Protein AF-A0A9E3UZE3-F1 (afdb_monomer_lite)

Structure (mmCIF, N/CA/C/O backbone):
data_AF-A0A9E3UZE3-F1
#
_entry.id   AF-A0A9E3UZE3-F1
#
loop_
_atom_site.group_PDB
_atom_site.id
_atom_site.type_symbol
_atom_site.label_atom_id
_atom_site.label_alt_id
_atom_site.label_comp_id
_atom_site.label_asym_id
_atom_site.label_entity_id
_atom_site.label_seq_id
_atom_site.pdbx_PDB_ins_code
_atom_site.Cartn_x
_atom_site.Cartn_y
_atom_site.Cartn_z
_atom_site.occupancy
_atom_site.B_iso_or_equiv
_atom_site.auth_seq_id
_atom_site.auth_comp_id
_atom_site.auth_asym_id
_atom_site.auth_atom_id
_atom_site.pdbx_PDB_model_num
ATOM 1 N N . MET A 1 1 ? -0.918 2.376 32.006 1.00 43.69 1 MET A N 1
ATOM 2 C CA . MET A 1 1 ? -0.742 3.459 31.016 1.00 43.69 1 MET A CA 1
ATOM 3 C C . MET A 1 1 ? -2.118 3.754 30.448 1.00 43.69 1 MET A C 1
ATOM 5 O O . MET A 1 1 ? -2.739 2.823 29.963 1.00 43.69 1 MET A O 1
ATOM 9 N N . ASN A 1 2 ? -2.640 4.968 30.633 1.00 66.44 2 ASN A N 1
ATOM 10 C CA . ASN A 1 2 ? -3.969 5.343 30.144 1.00 66.44 2 ASN A CA 1
ATOM 11 C C . ASN A 1 2 ? -3.803 5.975 28.758 1.00 66.44 2 ASN A C 1
ATOM 13 O O . ASN A 1 2 ? -3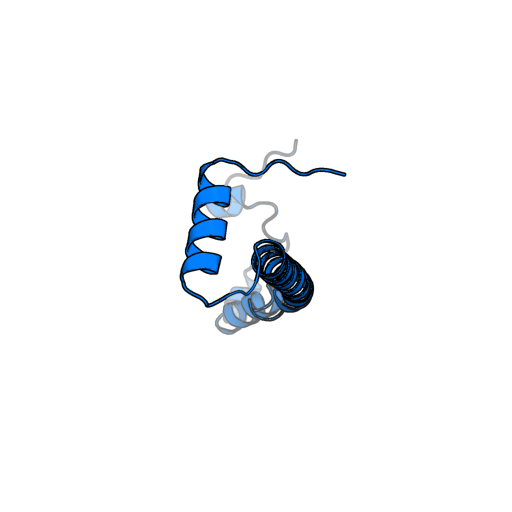.059 6.947 28.633 1.00 66.44 2 ASN A O 1
ATOM 17 N N . VAL A 1 3 ? -4.426 5.405 27.731 1.00 74.62 3 VAL A N 1
ATOM 18 C CA . VAL A 1 3 ? -4.383 5.945 26.367 1.00 74.62 3 VAL A CA 1
ATOM 19 C C . VAL A 1 3 ? -5.685 6.700 26.153 1.00 74.62 3 VAL A C 1
ATOM 21 O O . VAL A 1 3 ? -6.754 6.108 26.250 1.00 74.62 3 VAL A O 1
ATOM 24 N N . GLN A 1 4 ? -5.603 8.006 25.912 1.00 78.25 4 GLN A N 1
ATOM 25 C CA . GLN A 1 4 ? -6.782 8.811 25.605 1.00 78.25 4 GLN A CA 1
ATOM 26 C C . GLN A 1 4 ? -7.126 8.652 24.126 1.00 78.25 4 GLN A C 1
ATOM 28 O O . GLN A 1 4 ? -6.288 8.910 23.259 1.00 78.25 4 GLN A O 1
ATOM 33 N N . LEU A 1 5 ? -8.344 8.196 23.847 1.00 83.62 5 LEU A N 1
ATOM 34 C CA . LEU A 1 5 ? -8.888 8.140 22.496 1.00 83.62 5 LEU A CA 1
ATOM 35 C C . LEU A 1 5 ? -9.405 9.531 22.105 1.00 83.62 5 LEU A C 1
ATOM 37 O O . LEU A 1 5 ? -9.748 10.345 22.957 1.00 83.62 5 LEU A O 1
ATOM 41 N N . SER A 1 6 ? -9.436 9.832 20.808 1.00 90.00 6 SER A N 1
ATOM 42 C CA . SER A 1 6 ? -10.099 11.053 20.341 1.00 90.00 6 SER A CA 1
ATOM 43 C C . SER A 1 6 ? -11.619 10.875 20.359 1.00 90.00 6 SER A C 1
ATOM 45 O O . SER A 1 6 ? -12.112 9.752 20.239 1.00 90.00 6 SER A O 1
ATOM 47 N N . GLU A 1 7 ? -12.374 11.979 20.419 1.00 88.38 7 GLU A N 1
ATOM 48 C CA . GLU A 1 7 ? -13.849 11.943 20.457 1.00 88.38 7 GLU A CA 1
ATOM 49 C C . GLU A 1 7 ? -14.472 11.107 19.329 1.00 88.38 7 GLU A C 1
ATOM 51 O O . GLU A 1 7 ? -15.515 10.480 19.501 1.00 88.38 7 GLU A O 1
ATOM 56 N N . HIS A 1 8 ? -13.848 11.106 18.150 1.00 90.62 8 HIS A N 1
ATOM 57 C CA . HIS A 1 8 ? -14.325 10.325 17.016 1.00 90.62 8 HIS A CA 1
ATOM 58 C C . HIS A 1 8 ? -14.234 8.818 17.292 1.00 90.62 8 HIS A C 1
ATOM 60 O O . HIS A 1 8 ? -15.192 8.088 17.042 1.00 90.62 8 HIS A O 1
ATOM 66 N N . TRP A 1 9 ? -13.108 8.365 17.845 1.00 90.44 9 TRP A N 1
ATOM 67 C CA . TRP A 1 9 ? -12.895 6.956 18.159 1.00 90.44 9 TRP A CA 1
ATOM 68 C C . TRP A 1 9 ? -13.740 6.497 19.346 1.00 90.44 9 TRP A C 1
ATOM 70 O O . TRP A 1 9 ? -14.271 5.392 19.306 1.00 90.44 9 TRP A O 1
ATOM 80 N N . GLU A 1 10 ? -13.949 7.346 20.353 1.00 90.75 10 GLU A N 1
ATOM 81 C CA . GLU A 1 10 ? -14.861 7.034 21.462 1.00 90.75 10 GLU A CA 1
ATOM 82 C C . GLU A 1 10 ? -16.300 6.834 20.976 1.00 90.75 10 GLU A C 1
ATOM 84 O O . GLU A 1 10 ? -16.948 5.854 21.347 1.00 90.75 10 GLU A O 1
ATOM 89 N N . ARG A 1 11 ? -16.792 7.713 20.089 1.00 92.00 11 ARG A N 1
ATOM 90 C CA . ARG A 1 11 ? -18.131 7.563 19.491 1.00 92.00 11 ARG A CA 1
ATOM 91 C C . ARG A 1 11 ? -18.259 6.263 18.705 1.00 92.00 11 ARG A C 1
ATOM 93 O O . ARG A 1 11 ? -19.270 5.584 18.843 1.00 92.00 11 ARG A O 1
ATOM 100 N N . PHE A 1 12 ? -17.244 5.912 17.917 1.00 93.19 12 PHE A N 1
ATOM 101 C CA . PHE A 1 12 ? -17.219 4.659 17.162 1.00 93.19 12 PHE A CA 1
ATOM 102 C C . PHE A 1 12 ? -17.291 3.434 18.084 1.00 93.19 12 PHE A C 1
ATOM 104 O O . PHE A 1 12 ? -18.123 2.553 17.879 1.00 93.19 12 PHE A O 1
ATOM 111 N N . VAL A 1 13 ? -16.467 3.399 19.136 1.00 93.44 13 VAL A N 1
ATOM 112 C CA . VAL A 1 13 ? -16.451 2.285 20.095 1.00 93.44 13 VAL A CA 1
ATOM 113 C C . VAL A 1 13 ? -17.798 2.163 20.815 1.00 93.44 13 VAL A C 1
ATOM 115 O O . VAL A 1 13 ? -18.327 1.059 20.939 1.00 93.44 13 VAL A O 1
ATOM 118 N N . GLN A 1 14 ? -18.396 3.281 21.236 1.00 92.25 14 GLN A N 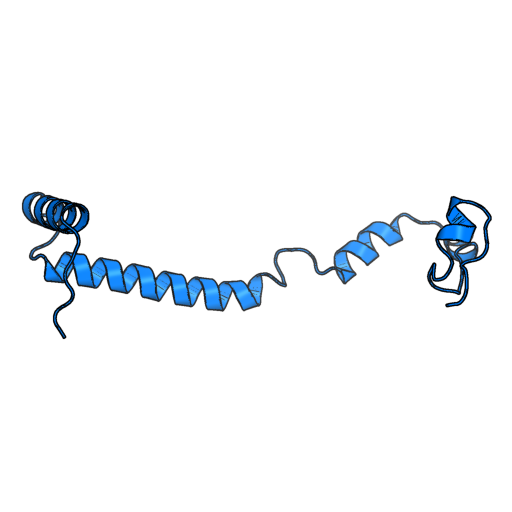1
ATOM 119 C CA . GLN A 1 14 ? -19.716 3.274 21.873 1.00 92.25 14 GLN A CA 1
ATOM 120 C C . GLN A 1 14 ? -20.823 2.778 20.936 1.00 92.25 14 GLN A C 1
ATOM 122 O O . GLN A 1 14 ? -21.722 2.067 21.390 1.00 92.25 14 GLN A O 1
ATOM 127 N N . ASP A 1 15 ? -20.776 3.133 19.652 1.00 94.75 15 ASP A N 1
ATOM 128 C CA . ASP A 1 15 ? -21.753 2.679 18.659 1.00 94.75 15 ASP A CA 1
ATOM 129 C C . ASP A 1 15 ? -21.640 1.168 18.408 1.00 94.75 15 ASP A C 1
ATOM 131 O O . ASP A 1 15 ? -22.640 0.450 18.438 1.00 94.75 15 ASP A O 1
ATOM 135 N N . GLU A 1 16 ? -20.417 0.647 18.293 1.00 92.00 16 GLU A N 1
ATOM 136 C CA . GLU A 1 16 ? -20.159 -0.788 18.125 1.00 92.00 16 GLU A CA 1
ATOM 137 C C . GLU A 1 16 ? -20.599 -1.616 19.346 1.00 92.00 16 GLU A C 1
ATOM 139 O O . GLU A 1 16 ? -21.157 -2.704 19.182 1.00 92.00 16 GLU A O 1
ATOM 144 N N . VAL A 1 17 ? -20.453 -1.095 20.569 1.00 93.62 17 VAL A N 1
ATOM 145 C CA . VAL A 1 17 ? -20.992 -1.748 21.778 1.00 93.62 17 VAL A CA 1
ATOM 146 C C . VAL A 1 17 ? -22.523 -1.679 21.811 1.00 93.62 17 VAL A C 1
ATOM 148 O O . VAL A 1 17 ? -23.185 -2.681 22.085 1.00 93.62 17 VAL A O 1
ATOM 151 N N . ARG A 1 18 ? -23.119 -0.524 21.482 1.00 91.75 18 ARG A N 1
ATOM 152 C CA . ARG A 1 18 ? -24.586 -0.360 21.415 1.00 91.75 18 ARG A CA 1
ATOM 153 C C . ARG A 1 18 ? -25.232 -1.228 20.344 1.00 91.75 18 ARG A C 1
ATOM 155 O O . ARG A 1 18 ? -26.362 -1.672 20.535 1.00 91.75 18 ARG A O 1
ATOM 162 N N . SER A 1 19 ? -24.519 -1.493 19.253 1.00 90.88 19 SER A N 1
ATOM 163 C CA . SER A 1 19 ? -24.965 -2.396 18.190 1.00 90.88 19 SER A CA 1
ATOM 164 C C . SER A 1 19 ? -25.121 -3.849 18.666 1.00 90.88 19 SER A C 1
ATOM 166 O O . SER A 1 19 ? -25.740 -4.660 17.980 1.00 90.88 19 SER A O 1
ATOM 168 N N . GLY A 1 20 ? -24.561 -4.189 19.836 1.00 90.69 20 GLY A N 1
ATOM 169 C CA . GLY A 1 20 ? -24.562 -5.538 20.398 1.00 90.69 20 GLY A CA 1
ATOM 170 C C . GLY A 1 20 ? -23.521 -6.469 19.775 1.00 90.69 20 GLY A C 1
ATOM 171 O O . GLY A 1 20 ? -23.458 -7.639 20.151 1.00 90.69 20 GLY A O 1
ATOM 172 N N . ARG A 1 21 ? -22.695 -5.976 18.840 1.00 88.75 21 ARG A N 1
ATOM 173 C CA . ARG A 1 21 ? -21.618 -6.757 18.215 1.00 88.75 21 ARG A CA 1
ATOM 174 C C . ARG A 1 21 ? -20.490 -7.078 19.196 1.00 88.75 21 ARG A C 1
ATOM 176 O O . ARG A 1 21 ? -19.895 -8.148 19.102 1.00 88.75 21 ARG A O 1
ATOM 183 N N . TYR A 1 22 ? -20.229 -6.183 20.147 1.00 92.50 22 TYR A N 1
ATOM 184 C CA . TYR A 1 22 ? -19.205 -6.356 21.174 1.00 92.50 22 TYR A CA 1
ATOM 185 C C . TYR A 1 22 ? -19.791 -6.133 22.567 1.00 92.50 22 TYR A C 1
ATOM 187 O O . TYR A 1 22 ? -20.632 -5.262 22.774 1.00 92.50 22 TYR A O 1
ATOM 195 N N . SER A 1 23 ? -19.335 -6.924 23.538 1.00 88.12 23 SER A N 1
ATOM 196 C CA . SER A 1 23 ? -19.836 -6.898 24.919 1.00 88.12 23 SER A CA 1
ATOM 197 C C . SER A 1 23 ? -19.271 -5.751 25.762 1.00 88.12 23 SER A C 1
ATOM 199 O O . SER A 1 23 ? -19.815 -5.452 26.824 1.00 88.12 23 SER A O 1
ATOM 201 N N . SER A 1 24 ? -18.178 -5.119 25.325 1.00 92.62 24 SER A N 1
ATOM 202 C CA . SER A 1 24 ? -17.529 -4.005 26.019 1.00 92.62 24 SER A CA 1
ATOM 203 C C . SER A 1 24 ? -16.622 -3.203 25.083 1.00 92.62 24 SER A C 1
ATOM 205 O O . SER A 1 24 ? -16.224 -3.687 24.024 1.00 92.62 24 SER A O 1
ATOM 207 N N . GLU A 1 25 ? -16.244 -1.994 25.503 1.00 89.25 25 GLU A N 1
ATOM 208 C CA . GLU A 1 25 ? -15.264 -1.161 24.790 1.00 89.25 25 GLU A CA 1
ATOM 209 C C . GLU A 1 25 ? -13.908 -1.871 24.653 1.00 89.25 25 GLU A C 1
ATOM 211 O O . GLU A 1 25 ? -13.270 -1.820 23.603 1.00 89.25 25 GLU A O 1
ATOM 216 N N . ALA A 1 26 ? -13.500 -2.601 25.697 1.00 88.75 26 ALA A N 1
ATOM 217 C CA . ALA A 1 26 ? -12.273 -3.387 25.694 1.00 88.75 26 ALA A CA 1
ATOM 218 C C . ALA A 1 26 ? -12.298 -4.476 24.612 1.00 88.75 26 ALA A C 1
ATOM 220 O O . ALA A 1 26 ? -11.306 -4.644 23.913 1.00 88.75 26 ALA A O 1
ATOM 221 N N . ALA A 1 27 ? -13.437 -5.147 24.409 1.00 90.12 27 ALA A N 1
ATOM 222 C CA . ALA A 1 27 ? -13.575 -6.162 23.365 1.00 90.12 27 ALA A CA 1
ATOM 223 C C . ALA A 1 27 ? -13.403 -5.572 21.951 1.00 90.12 27 ALA A C 1
ATOM 225 O O . ALA A 1 27 ? -12.789 -6.204 21.093 1.00 90.12 27 ALA A O 1
ATOM 226 N N . VAL A 1 28 ? -13.885 -4.344 21.716 1.00 92.69 28 VAL A N 1
ATOM 227 C CA . VAL A 1 28 ? -13.677 -3.634 20.439 1.00 92.69 28 VAL A CA 1
ATOM 228 C C . VAL A 1 28 ? -12.190 -3.339 20.219 1.00 92.69 28 VAL A C 1
ATOM 230 O O . VAL A 1 28 ? -11.657 -3.558 19.131 1.00 92.69 28 VAL A O 1
ATOM 233 N N . LEU A 1 29 ? -11.506 -2.852 21.258 1.00 91.44 29 LEU A N 1
ATOM 234 C CA . LEU A 1 29 ? -10.086 -2.507 21.185 1.00 91.44 29 LEU A CA 1
ATOM 235 C C . LEU A 1 29 ? -9.193 -3.7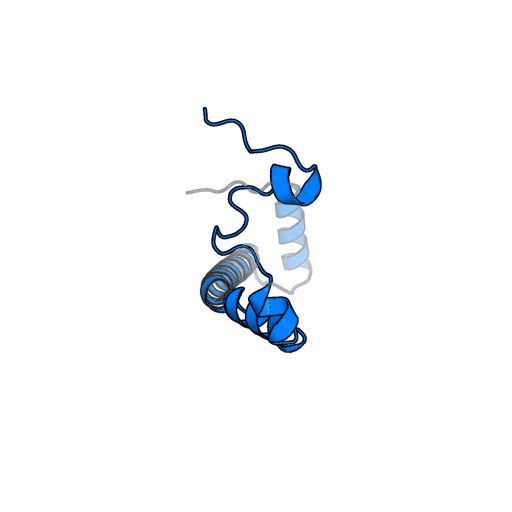45 21.038 1.00 91.44 29 LEU A C 1
ATOM 237 O O . LEU A 1 29 ? -8.224 -3.703 20.282 1.00 91.44 29 LEU A O 1
ATOM 241 N N . GLU A 1 30 ? -9.512 -4.845 21.718 1.00 91.94 30 GLU A N 1
ATOM 242 C CA . GLU A 1 30 ? -8.794 -6.116 21.581 1.00 91.94 30 GLU A CA 1
ATOM 243 C C . GLU A 1 30 ? -8.882 -6.663 20.155 1.00 91.94 30 GLU A C 1
ATOM 245 O O . GLU A 1 30 ? -7.862 -7.075 19.594 1.00 91.94 30 GLU A O 1
ATOM 250 N N . GLU A 1 31 ? -10.063 -6.608 19.537 1.00 93.06 31 GLU A N 1
ATOM 251 C CA . GLU A 1 31 ? -10.228 -7.014 18.141 1.00 93.06 31 GLU A CA 1
ATOM 252 C C . GLU A 1 31 ? -9.444 -6.081 17.207 1.00 93.06 31 GLU A C 1
ATOM 254 O O . GLU A 1 31 ? -8.682 -6.550 16.362 1.00 93.06 31 GLU A O 1
ATOM 259 N N . ALA A 1 32 ? -9.529 -4.761 17.404 1.00 91.75 32 ALA A N 1
ATOM 260 C CA . ALA A 1 32 ? -8.771 -3.793 16.611 1.00 91.75 32 ALA A CA 1
ATOM 261 C C . ALA A 1 32 ? -7.249 -4.021 16.702 1.00 91.75 32 ALA A C 1
ATOM 263 O O . ALA A 1 32 ? -6.558 -4.045 15.680 1.00 91.75 32 ALA A O 1
ATOM 264 N N . LEU A 1 33 ? -6.718 -4.250 17.908 1.00 92.56 33 LEU A N 1
ATOM 265 C CA . LEU A 1 33 ? -5.301 -4.564 18.122 1.00 92.56 33 LEU A CA 1
ATOM 266 C C . LEU A 1 33 ? -4.917 -5.918 17.515 1.00 92.56 33 LEU A C 1
ATOM 268 O O . LEU A 1 33 ? -3.828 -6.056 16.954 1.00 92.56 33 LEU A O 1
ATOM 272 N N . THR A 1 34 ? -5.809 -6.905 17.578 1.00 93.25 34 THR A N 1
ATOM 273 C CA . THR A 1 34 ? -5.610 -8.217 16.948 1.00 93.25 34 THR A CA 1
ATOM 274 C C . THR A 1 34 ? -5.530 -8.096 15.428 1.00 93.25 34 THR A C 1
ATOM 276 O O . THR A 1 34 ? -4.650 -8.700 14.807 1.00 93.25 34 THR A O 1
ATOM 279 N N . LEU A 1 35 ? -6.395 -7.280 14.822 1.00 92.31 35 LEU A N 1
ATOM 280 C CA . LEU A 1 35 ? -6.375 -6.991 13.388 1.00 92.31 35 LEU A CA 1
ATOM 281 C C . LEU A 1 35 ? -5.096 -6.256 12.973 1.00 92.31 35 LEU A C 1
ATOM 283 O O . LEU A 1 35 ? -4.476 -6.636 11.978 1.00 92.31 35 LEU A O 1
ATOM 287 N N . LEU A 1 36 ? -4.658 -5.263 13.753 1.00 93.25 36 LEU A N 1
ATOM 288 C CA . LEU A 1 36 ? -3.402 -4.546 13.506 1.00 93.25 36 LEU A CA 1
ATOM 289 C C . LEU A 1 36 ? -2.190 -5.481 13.584 1.00 93.25 36 LEU A C 1
ATOM 291 O O . LEU A 1 36 ? -1.379 -5.511 12.660 1.00 93.25 36 LEU A O 1
ATOM 295 N N . LYS A 1 37 ? -2.102 -6.312 14.627 1.00 89.88 37 LYS A N 1
ATOM 296 C CA . LYS A 1 37 ? -1.007 -7.279 14.790 1.00 89.88 37 LYS A CA 1
ATOM 297 C C . LYS A 1 37 ? -0.981 -8.320 13.669 1.00 89.88 37 LYS A C 1
ATOM 299 O O . LYS A 1 37 ? 0.084 -8.709 13.197 1.00 89.88 37 LYS A O 1
ATOM 304 N N . ARG A 1 38 ? -2.155 -8.781 13.222 1.00 91.31 38 ARG A N 1
ATOM 305 C CA . ARG A 1 38 ? -2.270 -9.705 12.085 1.00 91.31 38 ARG A CA 1
ATOM 306 C C . ARG A 1 38 ? -1.777 -9.055 10.794 1.00 91.31 38 ARG A C 1
ATOM 308 O O . ARG A 1 38 ? -1.081 -9.714 10.027 1.00 91.31 38 ARG A O 1
ATOM 315 N N . ARG A 1 39 ? -2.131 -7.790 10.561 1.00 89.69 39 ARG A N 1
ATOM 316 C CA . ARG A 1 39 ? -1.676 -7.028 9.396 1.00 89.69 39 ARG A CA 1
ATOM 317 C C . ARG A 1 39 ? -0.157 -6.876 9.389 1.00 89.69 39 ARG A C 1
ATOM 319 O O . ARG A 1 39 ? 0.449 -7.178 8.373 1.00 89.69 39 ARG A O 1
ATOM 326 N N . GLU A 1 40 ? 0.448 -6.513 10.516 1.00 87.00 40 GLU A N 1
ATOM 327 C CA . GLU A 1 40 ? 1.909 -6.409 10.645 1.00 87.00 40 GLU A CA 1
ATOM 328 C C . GLU A 1 40 ? 2.605 -7.742 10.310 1.00 87.00 40 GLU A C 1
ATOM 330 O O . GLU A 1 40 ? 3.568 -7.781 9.551 1.00 87.00 40 GLU A O 1
ATOM 335 N N . GLN A 1 41 ? 2.073 -8.870 10.794 1.00 81.19 41 GLN A N 1
ATOM 336 C CA . GLN A 1 41 ? 2.607 -10.196 10.455 1.00 81.19 41 GLN A CA 1
ATOM 337 C C . GLN A 1 41 ? 2.426 -10.564 8.976 1.00 81.19 41 GLN A C 1
ATOM 339 O O . GLN A 1 41 ? 3.259 -11.275 8.412 1.00 81.19 41 GLN A O 1
ATOM 344 N N . GLN A 1 42 ? 1.338 -10.118 8.346 1.00 74.62 42 GLN A N 1
ATOM 345 C CA . GLN A 1 42 ? 1.119 -10.304 6.913 1.00 74.62 42 GLN A CA 1
ATOM 346 C C . GLN A 1 42 ? 2.052 -9.424 6.087 1.00 74.62 42 GLN A C 1
ATOM 348 O O . GLN A 1 42 ? 2.586 -9.913 5.100 1.00 74.62 42 GLN A O 1
ATOM 353 N N . GLU A 1 43 ? 2.290 -8.180 6.492 1.00 69.88 43 GLU A N 1
ATOM 354 C CA . GLU A 1 43 ? 3.252 -7.279 5.853 1.00 69.88 43 GLU A CA 1
ATOM 355 C C . GLU A 1 43 ? 4.671 -7.848 5.978 1.00 69.88 43 GLU A C 1
ATOM 357 O O . GLU A 1 43 ? 5.323 -8.031 4.958 1.00 69.88 43 GLU A O 1
ATOM 362 N N . ALA A 1 44 ? 5.088 -8.317 7.160 1.00 65.00 44 AL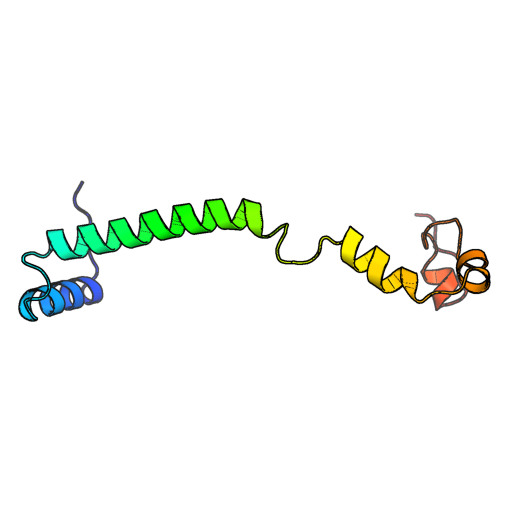A A N 1
ATOM 363 C CA . ALA A 1 44 ? 6.379 -8.993 7.342 1.00 65.00 44 ALA A CA 1
ATOM 364 C C . ALA A 1 44 ? 6.510 -10.284 6.506 1.00 65.00 44 ALA A C 1
ATOM 366 O O . ALA A 1 44 ? 7.586 -10.610 6.009 1.00 65.00 44 ALA A O 1
ATOM 367 N N . ARG A 1 45 ? 5.415 -11.033 6.308 1.00 59.06 45 ARG A N 1
ATOM 368 C CA . ARG A 1 45 ? 5.394 -12.214 5.422 1.00 59.06 45 ARG A CA 1
ATOM 369 C C . ARG A 1 45 ? 5.379 -11.827 3.936 1.00 59.06 45 ARG A C 1
ATOM 371 O O . ARG A 1 45 ? 5.917 -12.558 3.103 1.00 59.06 45 ARG A O 1
ATOM 378 N N . THR A 1 46 ? 4.782 -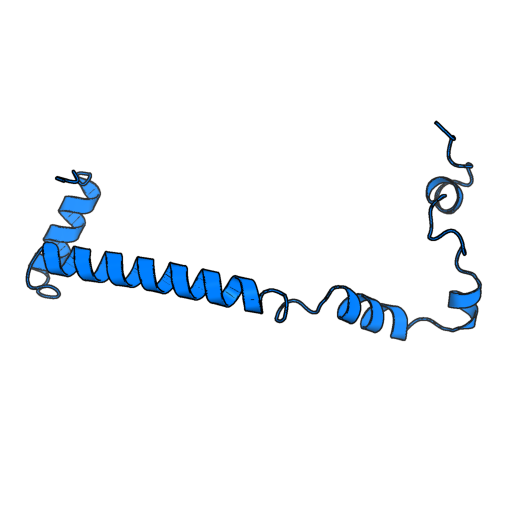10.687 3.604 1.00 55.06 46 THR A N 1
ATOM 379 C CA . THR A 1 46 ? 4.694 -10.153 2.240 1.00 55.06 46 THR A CA 1
ATOM 380 C C . THR A 1 46 ? 5.992 -9.473 1.830 1.00 55.06 46 THR A C 1
ATOM 382 O O . THR A 1 46 ? 6.364 -9.603 0.677 1.00 55.06 46 THR A O 1
ATOM 385 N N . GLU A 1 47 ? 6.763 -8.872 2.736 1.00 52.59 47 GLU A N 1
ATOM 386 C CA . GLU A 1 47 ? 8.119 -8.380 2.440 1.00 52.59 47 GLU A CA 1
ATOM 387 C C . GLU A 1 47 ? 9.051 -9.510 1.963 1.00 52.59 47 GLU A C 1
ATOM 389 O O . GLU A 1 47 ? 9.876 -9.298 1.079 1.00 52.59 47 GLU A O 1
ATOM 394 N N . VAL A 1 48 ? 8.856 -10.742 2.449 1.00 53.88 48 VAL A N 1
ATOM 395 C CA . VAL A 1 48 ? 9.595 -11.929 1.972 1.00 53.88 48 VAL A CA 1
ATOM 396 C C . VAL A 1 48 ? 9.034 -12.479 0.646 1.00 53.88 48 VAL A C 1
ATOM 398 O O . VAL A 1 48 ? 9.754 -13.135 -0.100 1.00 53.88 48 VAL A O 1
ATOM 401 N N . THR A 1 49 ? 7.770 -12.191 0.311 1.00 50.03 49 THR A N 1
ATOM 402 C CA . THR A 1 49 ? 7.082 -12.703 -0.900 1.00 50.03 49 THR A CA 1
ATOM 403 C C . THR A 1 49 ? 7.001 -11.659 -2.033 1.00 50.03 49 THR A C 1
ATOM 405 O O . THR A 1 49 ? 6.803 -12.000 -3.198 1.00 50.03 49 THR A O 1
ATOM 408 N N . GLY A 1 50 ? 7.226 -10.378 -1.731 1.00 48.31 50 GLY A N 1
ATOM 409 C CA . GLY A 1 50 ? 7.222 -9.246 -2.664 1.00 48.31 50 GLY A CA 1
ATOM 410 C C . GLY A 1 50 ? 8.453 -9.188 -3.569 1.00 48.31 50 GLY A C 1
ATOM 411 O O . GLY A 1 50 ? 8.456 -8.449 -4.540 1.00 48.31 50 GLY A O 1
ATOM 412 N N . ILE A 1 51 ? 9.464 -10.018 -3.304 1.00 51.97 51 ILE A N 1
ATOM 413 C CA . ILE A 1 51 ? 10.544 -10.338 -4.251 1.00 51.97 51 ILE A CA 1
ATOM 414 C C . ILE A 1 51 ? 10.188 -11.497 -5.198 1.00 51.97 51 ILE A C 1
ATOM 416 O O . ILE A 1 51 ? 10.962 -11.797 -6.100 1.00 51.97 51 ILE A O 1
ATOM 420 N N . THR A 1 52 ? 9.048 -12.174 -5.006 1.00 48.41 52 THR A N 1
ATOM 421 C CA . THR A 1 52 ? 8.639 -13.342 -5.811 1.00 48.41 52 THR A CA 1
ATOM 422 C C . THR A 1 52 ? 7.400 -13.080 -6.677 1.00 48.41 52 THR A C 1
ATOM 424 O O . THR A 1 52 ? 7.293 -13.679 -7.743 1.00 48.41 52 THR A O 1
ATOM 427 N N . GLU A 1 53 ? 6.487 -12.177 -6.292 1.00 52.78 53 GLU A N 1
ATOM 428 C CA . GLU A 1 53 ? 5.277 -11.891 -7.099 1.00 52.78 53 GLU A CA 1
ATOM 429 C C . GLU A 1 53 ? 5.437 -10.768 -8.135 1.00 52.78 53 GLU A C 1
ATOM 431 O O . GLU A 1 53 ? 4.767 -10.774 -9.167 1.00 52.78 53 GLU A O 1
ATOM 436 N N . SER A 1 54 ? 6.368 -9.836 -7.940 1.00 57.81 54 SER A N 1
ATOM 437 C CA . SER A 1 54 ? 6.938 -9.105 -9.070 1.00 57.81 54 SER A CA 1
ATOM 438 C C . SER A 1 54 ? 8.060 -9.972 -9.612 1.00 57.81 54 SER A C 1
ATOM 440 O O . SER A 1 54 ? 9.019 -10.208 -8.876 1.00 57.81 54 SER A O 1
ATOM 442 N N . ARG A 1 55 ? 7.928 -10.473 -10.853 1.00 60.41 55 ARG A N 1
ATOM 443 C CA . ARG A 1 55 ? 9.017 -11.164 -11.568 1.00 60.41 55 ARG A CA 1
ATOM 444 C C . ARG A 1 55 ? 10.339 -10.486 -11.206 1.00 60.41 55 ARG A C 1
ATOM 446 O O . ARG A 1 55 ? 10.426 -9.259 -11.291 1.00 60.41 55 ARG A O 1
ATOM 453 N N . SER A 1 56 ? 11.316 -11.263 -10.738 1.00 79.69 56 SER A N 1
ATOM 454 C CA . SER A 1 56 ? 12.630 -10.714 -10.410 1.00 79.69 56 SER A CA 1
ATOM 455 C C . SER A 1 56 ? 13.152 -9.927 -11.610 1.00 79.69 56 SER A C 1
ATOM 457 O O . SER A 1 56 ? 12.826 -10.246 -12.755 1.00 79.69 56 SER A O 1
ATOM 459 N N . ILE A 1 57 ? 13.946 -8.886 -11.358 1.00 78.81 57 ILE A N 1
ATOM 460 C CA . ILE A 1 57 ? 14.540 -8.082 -12.435 1.00 78.81 57 ILE A CA 1
ATOM 461 C C . ILE A 1 57 ? 15.253 -9.000 -13.441 1.00 78.81 57 ILE A C 1
ATOM 463 O O . ILE A 1 57 ? 15.100 -8.801 -14.638 1.00 78.81 57 ILE A O 1
ATOM 467 N N . ASP A 1 58 ? 15.900 -10.067 -12.9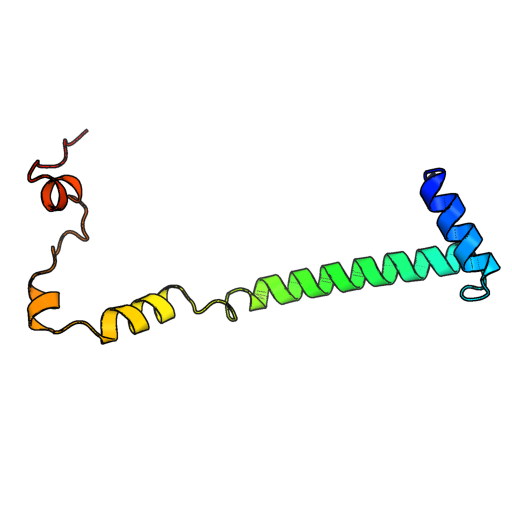67 1.00 79.19 58 ASP A N 1
ATOM 468 C CA . ASP A 1 58 ? 16.521 -11.096 -13.807 1.00 79.19 58 ASP A CA 1
ATOM 469 C C . ASP A 1 58 ? 15.509 -11.806 -14.720 1.00 79.19 58 ASP A C 1
ATOM 471 O O . ASP A 1 58 ? 15.715 -11.877 -15.925 1.00 79.19 58 ASP A O 1
ATOM 475 N N . ALA A 1 59 ? 14.366 -12.251 -14.184 1.00 82.31 59 ALA A N 1
ATOM 476 C CA . ALA A 1 59 ? 13.326 -12.907 -14.978 1.00 82.31 59 ALA A CA 1
ATOM 477 C C . ALA A 1 59 ? 12.682 -11.961 -16.005 1.00 82.31 59 ALA A C 1
ATOM 479 O O . ALA A 1 59 ? 12.217 -12.410 -17.049 1.00 82.31 59 ALA A O 1
ATOM 480 N N . ILE A 1 60 ? 12.632 -10.658 -15.713 1.00 84.00 60 ILE A N 1
ATOM 481 C CA . ILE A 1 60 ? 12.170 -9.639 -16.665 1.00 84.00 60 ILE A CA 1
ATOM 482 C C . ILE A 1 60 ? 13.229 -9.410 -17.750 1.00 84.00 60 ILE A C 1
ATOM 484 O O . ILE A 1 60 ? 12.877 -9.321 -18.922 1.00 84.00 60 ILE A O 1
ATOM 488 N N . ILE A 1 61 ? 14.509 -9.319 -17.379 1.00 84.94 61 ILE A N 1
ATOM 489 C CA . ILE A 1 61 ? 15.617 -9.151 -18.327 1.00 84.94 61 ILE A CA 1
ATOM 490 C C . ILE A 1 61 ? 15.687 -10.346 -19.280 1.00 84.94 61 ILE A C 1
ATOM 492 O O . ILE A 1 61 ? 15.777 -10.127 -20.484 1.00 84.94 61 ILE A O 1
ATOM 496 N N . ASP A 1 62 ? 15.589 -11.574 -18.771 1.00 86.19 62 ASP A N 1
ATOM 497 C CA . ASP A 1 62 ? 15.623 -12.790 -19.591 1.00 86.19 62 ASP A CA 1
ATOM 498 C C . ASP A 1 62 ? 14.449 -12.845 -20.581 1.00 86.19 62 ASP A C 1
ATOM 500 O O . ASP A 1 62 ? 14.650 -13.130 -21.761 1.00 86.19 62 ASP A O 1
ATOM 504 N N . ASP A 1 63 ? 13.232 -12.514 -20.133 1.00 86.62 63 ASP A N 1
ATOM 505 C CA . ASP A 1 63 ? 12.031 -12.446 -20.984 1.00 86.62 63 ASP A CA 1
ATOM 506 C C . ASP A 1 63 ? 12.211 -11.414 -22.111 1.00 86.62 63 ASP A C 1
ATOM 508 O O . ASP A 1 63 ? 11.989 -11.713 -23.280 1.00 86.62 63 ASP A O 1
ATOM 512 N N . VAL A 1 64 ? 12.706 -10.217 -21.778 1.00 86.88 64 VAL A N 1
ATOM 513 C CA . VAL A 1 64 ? 12.928 -9.130 -22.749 1.00 86.88 64 VAL A CA 1
ATOM 514 C C . VAL A 1 64 ? 14.071 -9.442 -23.722 1.00 86.88 64 VAL A C 1
ATOM 516 O O . VAL A 1 64 ? 13.985 -9.102 -24.901 1.00 86.88 64 VAL A O 1
ATOM 519 N N . MET A 1 65 ? 15.151 -10.070 -23.252 1.00 85.56 65 MET A N 1
ATOM 520 C CA . MET A 1 65 ? 16.309 -10.413 -24.085 1.00 85.56 65 MET A CA 1
ATOM 521 C C . MET A 1 65 ? 16.056 -11.623 -24.992 1.00 85.56 65 MET A C 1
ATOM 523 O O . MET A 1 65 ? 16.725 -11.747 -26.016 1.00 85.56 65 MET A O 1
ATOM 527 N N . SER A 1 66 ? 15.089 -12.485 -24.659 1.00 86.75 66 SER A N 1
ATOM 528 C CA . SER A 1 66 ? 14.768 -13.693 -25.438 1.00 86.75 66 SER A CA 1
ATOM 529 C C . SER A 1 66 ? 14.305 -13.398 -26.870 1.00 86.75 66 SER A C 1
ATOM 531 O O . SER A 1 66 ? 14.502 -14.224 -27.760 1.00 86.75 66 SER A O 1
ATOM 533 N N . ASP A 1 67 ? 13.735 -12.217 -27.112 1.00 90.12 67 ASP A N 1
ATOM 534 C CA . ASP A 1 67 ? 13.262 -11.794 -28.436 1.00 90.12 67 ASP A CA 1
ATOM 535 C C . ASP A 1 67 ? 14.377 -11.204 -29.328 1.00 90.12 67 ASP A C 1
ATOM 537 O O . ASP A 1 67 ? 14.125 -10.844 -30.484 1.00 90.12 67 ASP A O 1
ATOM 541 N N . LEU A 1 68 ? 15.612 -11.074 -28.822 1.00 86.12 68 LEU A N 1
ATOM 542 C CA . LEU A 1 68 ? 16.697 -10.379 -29.516 1.00 86.12 68 LEU A CA 1
ATOM 543 C C . LEU A 1 68 ? 17.617 -11.349 -30.297 1.00 86.12 68 LEU A C 1
ATOM 545 O O . LEU A 1 68 ? 18.207 -12.245 -29.698 1.00 86.12 68 LEU A O 1
ATOM 549 N N . PRO A 1 69 ? 17.811 -11.170 -31.622 1.00 90.75 69 PRO A N 1
ATOM 550 C CA . PRO A 1 69 ? 18.713 -12.015 -32.414 1.00 90.75 69 PRO A CA 1
ATOM 551 C C . PRO A 1 69 ? 20.194 -11.867 -32.031 1.00 90.75 69 PRO A C 1
ATOM 553 O O . PRO A 1 69 ? 20.656 -10.766 -31.714 1.00 90.75 69 PRO A O 1
ATOM 556 N N . GLU A 1 70 ? 20.971 -12.946 -32.176 1.00 85.94 70 GLU A N 1
ATOM 557 C CA . GLU A 1 70 ? 22.406 -12.993 -31.843 1.00 85.94 70 GLU A CA 1
ATOM 558 C C . GLU A 1 70 ? 23.229 -11.961 -32.635 1.00 85.94 70 GLU A C 1
ATOM 560 O O . GLU A 1 70 ? 24.162 -11.345 -32.118 1.00 85.94 70 GLU A O 1
ATOM 565 N N . GLU A 1 71 ? 22.852 -11.689 -33.886 1.00 88.44 71 GLU A N 1
ATOM 566 C CA . GLU A 1 71 ? 23.531 -10.698 -34.725 1.00 88.44 71 GLU A CA 1
ATOM 567 C C . GLU A 1 71 ? 23.344 -9.265 -34.213 1.00 88.44 71 GLU A C 1
ATOM 569 O O . GLU A 1 71 ? 24.161 -8.389 -34.512 1.00 88.44 71 GLU A O 1
ATOM 574 N N . VAL A 1 72 ? 22.256 -9.011 -33.480 1.00 85.81 72 VAL A N 1
ATOM 575 C CA . VAL A 1 72 ? 21.975 -7.720 -32.842 1.00 85.81 72 VAL A CA 1
ATOM 576 C C . VAL A 1 72 ? 22.675 -7.649 -31.489 1.00 85.81 72 VAL A C 1
ATOM 578 O O . VAL A 1 72 ? 23.306 -6.631 -31.202 1.00 85.81 72 VAL A O 1
ATOM 581 N N . LEU A 1 73 ? 22.652 -8.738 -30.712 1.00 83.81 73 LEU A N 1
ATOM 582 C CA . LEU A 1 73 ? 23.405 -8.862 -29.460 1.00 83.81 73 LEU A CA 1
ATOM 583 C C . LEU A 1 73 ? 24.903 -8.615 -29.677 1.00 83.81 73 LEU A C 1
ATOM 585 O O . LEU A 1 73 ? 25.509 -7.817 -28.963 1.00 83.81 73 LEU A O 1
ATOM 589 N N . GLY A 1 74 ? 25.484 -9.192 -30.731 1.00 85.62 74 GLY A N 1
ATOM 590 C CA . GLY A 1 74 ? 26.894 -9.005 -31.083 1.00 85.62 74 GLY A CA 1
ATOM 591 C C . GLY A 1 74 ? 27.277 -7.581 -31.513 1.00 85.62 74 GLY A C 1
ATOM 592 O O . GLY A 1 74 ? 28.463 -7.280 -31.636 1.00 85.62 74 GLY A O 1
ATOM 593 N N . ARG A 1 75 ? 26.302 -6.692 -31.748 1.00 85.88 75 ARG A N 1
ATOM 594 C CA . ARG A 1 75 ? 26.537 -5.267 -32.053 1.00 85.88 75 ARG A CA 1
ATOM 595 C C . ARG A 1 75 ? 26.468 -4.375 -30.817 1.00 85.88 75 ARG A C 1
ATOM 597 O O . ARG A 1 75 ? 26.739 -3.178 -30.938 1.00 85.88 75 ARG A O 1
ATOM 604 N N . LEU A 1 76 ? 26.075 -4.916 -29.663 1.00 84.50 76 LEU A N 1
ATOM 605 C CA . LEU A 1 76 ? 25.948 -4.130 -28.444 1.00 84.50 76 LEU A CA 1
ATOM 606 C C . LEU A 1 76 ? 27.317 -3.642 -27.947 1.00 84.50 76 LEU A C 1
ATOM 608 O O . LEU A 1 76 ? 28.322 -4.347 -28.074 1.00 84.50 76 LEU A O 1
ATOM 612 N N . PRO A 1 77 ? 27.372 -2.439 -27.351 1.00 82.88 77 PRO A N 1
ATOM 613 C CA . PRO A 1 77 ? 28.576 -1.960 -26.698 1.00 82.88 77 PRO A CA 1
ATOM 614 C C . PRO A 1 77 ? 29.031 -2.880 -25.562 1.00 82.88 77 PRO A C 1
ATOM 616 O O . PRO A 1 77 ? 28.290 -3.147 -24.619 1.00 82.88 77 PRO A O 1
ATOM 619 N N . ILE A 1 78 ? 30.295 -3.303 -25.609 1.00 83.75 78 ILE A N 1
ATOM 620 C CA . ILE A 1 78 ? 30.925 -4.106 -24.546 1.00 83.75 78 ILE A CA 1
ATOM 621 C C . ILE A 1 78 ? 31.183 -3.309 -23.258 1.00 83.75 78 ILE A C 1
ATOM 623 O O . ILE A 1 78 ? 31.550 -3.882 -22.237 1.00 83.75 78 ILE A O 1
ATOM 627 N N . ASP A 1 79 ? 31.020 -1.985 -23.303 1.00 83.62 79 ASP A N 1
ATOM 628 C CA . ASP A 1 79 ? 31.244 -1.073 -22.181 1.00 83.62 79 ASP A CA 1
ATOM 629 C C . ASP A 1 79 ? 30.024 -0.951 -21.249 1.00 83.62 79 ASP A C 1
ATOM 631 O O . ASP A 1 79 ? 30.026 -0.123 -20.338 1.00 83.62 79 ASP A O 1
ATOM 635 N N . GLY A 1 80 ? 28.966 -1.735 -21.490 1.00 80.44 80 GLY A N 1
ATOM 636 C CA . GLY A 1 80 ? 27.746 -1.714 -20.684 1.00 80.44 80 GLY A CA 1
ATOM 637 C C . GLY A 1 80 ? 27.007 -0.376 -20.740 1.00 80.44 80 GLY A C 1
ATOM 638 O O . GLY A 1 80 ? 26.406 0.028 -19.746 1.00 80.44 80 GLY A O 1
ATOM 639 N N . ALA A 1 81 ? 27.085 0.339 -21.868 1.00 83.00 81 ALA A N 1
ATOM 640 C CA . ALA A 1 81 ? 26.508 1.673 -22.042 1.00 83.00 81 ALA A CA 1
ATOM 641 C C . ALA A 1 81 ? 27.082 2.736 -21.082 1.00 83.00 81 ALA A C 1
ATOM 643 O O . ALA A 1 81 ? 26.439 3.756 -20.801 1.00 83.00 81 ALA A O 1
ATOM 644 N N . ALA A 1 82 ? 28.323 2.551 -20.613 1.00 83.81 82 ALA A N 1
ATOM 645 C CA . ALA A 1 82 ? 29.041 3.555 -19.828 1.00 83.81 82 ALA A CA 1
ATOM 646 C C . ALA A 1 82 ? 29.144 4.908 -20.562 1.00 83.81 82 ALA A C 1
ATOM 648 O O . ALA A 1 82 ? 29.204 5.960 -19.911 1.00 83.81 82 ALA A O 1
ATOM 649 N N . GLN A 1 83 ? 29.121 4.874 -21.900 1.00 84.81 83 GLN A N 1
ATOM 650 C CA . GLN A 1 83 ? 29.111 6.017 -22.813 1.00 84.81 83 GLN A CA 1
ATOM 651 C C . GLN A 1 83 ? 27.726 6.292 -23.438 1.00 84.81 83 GLN A C 1
ATOM 653 O O . GLN A 1 83 ? 27.642 6.598 -24.624 1.00 84.81 83 GLN A O 1
ATOM 658 N N . HIS A 1 84 ? 26.622 6.211 -22.684 1.00 81.69 84 HIS A N 1
ATOM 659 C CA . HIS A 1 84 ? 25.274 6.463 -23.233 1.00 81.69 84 HIS A CA 1
ATOM 660 C C . HIS A 1 84 ? 25.152 7.766 -24.048 1.00 81.69 84 HIS A C 1
ATOM 662 O O . HIS A 1 84 ? 24.503 7.763 -25.090 1.00 81.69 84 HIS A O 1
ATOM 668 N N . ASP A 1 85 ? 25.837 8.845 -23.654 1.00 81.62 85 ASP A N 1
ATOM 669 C CA . ASP A 1 85 ? 25.828 10.119 -24.389 1.00 81.62 85 ASP A CA 1
ATOM 670 C C . ASP A 1 85 ? 26.417 9.977 -25.797 1.00 81.62 85 ASP A C 1
ATOM 672 O O . ASP A 1 85 ? 25.949 10.608 -26.746 1.00 81.62 85 ASP A O 1
ATOM 676 N N . HIS A 1 86 ? 27.413 9.108 -25.956 1.00 84.75 86 HIS A N 1
ATOM 677 C CA . HIS A 1 86 ? 28.009 8.810 -27.249 1.00 84.75 86 HIS A CA 1
ATOM 678 C C . HIS A 1 86 ? 27.043 8.018 -28.126 1.00 84.75 86 HIS A C 1
ATOM 680 O O . HIS A 1 86 ? 26.904 8.322 -29.307 1.00 84.75 86 HIS A O 1
ATOM 686 N N . TYR A 1 87 ? 26.332 7.050 -27.553 1.00 82.56 87 TYR A N 1
ATOM 687 C CA . TYR A 1 87 ? 25.385 6.228 -28.308 1.00 82.56 87 TYR A CA 1
ATOM 688 C C . TYR A 1 87 ? 24.110 6.986 -28.689 1.00 82.56 87 TYR A C 1
ATOM 690 O O . TYR A 1 87 ? 23.547 6.732 -29.751 1.00 82.56 87 TYR A O 1
ATOM 698 N N . ILE A 1 88 ? 23.674 7.936 -27.859 1.00 84.44 88 ILE A N 1
ATOM 699 C CA . ILE A 1 88 ? 22.455 8.720 -28.097 1.00 84.44 88 ILE A CA 1
ATOM 700 C C . ILE A 1 88 ? 22.753 9.980 -28.925 1.00 84.44 88 ILE A C 1
ATOM 702 O O . ILE A 1 88 ? 21.978 10.326 -29.815 1.00 84.44 88 ILE A O 1
ATOM 706 N N . TYR A 1 89 ? 23.871 10.663 -28.661 1.00 87.31 89 TYR A N 1
ATOM 707 C CA . TYR A 1 89 ? 24.173 11.982 -29.235 1.00 87.31 89 TYR A CA 1
ATOM 708 C C . TYR A 1 89 ? 25.485 12.050 -30.029 1.00 87.31 89 TYR A C 1
ATOM 710 O O . TYR A 1 89 ? 25.831 13.112 -30.545 1.00 87.31 89 TYR A O 1
ATOM 718 N N . GLY A 1 90 ? 26.252 10.961 -30.123 1.00 81.94 90 GLY A N 1
ATOM 719 C CA . GLY A 1 90 ? 27.536 10.927 -30.833 1.00 81.94 90 GLY A CA 1
ATOM 720 C C . GLY A 1 90 ? 28.693 11.617 -30.101 1.00 81.94 90 GLY A C 1
ATOM 721 O O . GLY A 1 90 ? 29.812 11.634 -30.613 1.00 81.94 90 GLY A O 1
ATOM 722 N N . MET A 1 91 ? 28.474 12.165 -28.903 1.00 81.12 91 MET A N 1
ATOM 723 C CA . MET A 1 91 ? 29.499 12.884 -28.140 1.00 81.12 91 MET A CA 1
ATOM 724 C C . MET A 1 91 ? 30.132 11.981 -27.072 1.00 81.12 91 MET A C 1
ATOM 726 O O . MET A 1 91 ? 29.396 11.393 -26.285 1.00 81.12 91 MET A O 1
ATOM 730 N N . PRO A 1 92 ? 31.473 11.868 -26.993 1.00 80.00 92 PRO A N 1
ATOM 731 C CA . PRO A 1 92 ? 32.113 11.093 -25.933 1.00 80.00 92 PRO A CA 1
ATOM 732 C C . PRO A 1 92 ? 31.775 11.677 -24.555 1.00 80.00 92 PRO A C 1
ATOM 734 O O . PRO A 1 92 ? 31.721 12.902 -24.387 1.00 80.00 92 PRO A O 1
ATOM 737 N N . LYS A 1 93 ? 31.572 10.808 -23.557 1.00 75.06 93 LYS A N 1
ATOM 738 C CA . LYS A 1 93 ? 31.294 11.225 -22.179 1.00 75.06 93 LYS A CA 1
ATOM 739 C C . LYS A 1 93 ? 32.488 12.005 -21.640 1.00 75.06 93 LYS A C 1
ATOM 741 O O . LYS A 1 93 ? 33.631 11.556 -21.726 1.00 75.06 93 LYS A O 1
ATOM 746 N N . ARG A 1 94 ? 32.228 13.177 -21.061 1.00 73.50 94 ARG A N 1
ATOM 747 C CA . ARG A 1 94 ? 33.274 13.990 -20.432 1.00 73.50 94 ARG A CA 1
ATOM 748 C C . ARG A 1 94 ? 33.761 13.268 -19.176 1.00 73.50 94 ARG A C 1
ATOM 750 O O . ARG A 1 94 ? 32.980 13.057 -18.251 1.00 73.50 94 ARG A O 1
ATOM 757 N N . SER A 1 95 ? 35.030 12.869 -19.157 1.00 66.56 95 SER A N 1
ATOM 758 C CA . SER A 1 95 ? 35.699 12.398 -17.944 1.00 66.56 95 SER A CA 1
ATOM 759 C C . SER A 1 95 ? 35.778 13.564 -16.958 1.00 66.56 95 SER A C 1
ATOM 761 O O . SER A 1 95 ? 36.410 14.575 -17.274 1.00 66.56 95 SER A O 1
ATOM 763 N N . SER A 1 96 ? 35.101 13.440 -15.817 1.00 58.31 96 SER A N 1
ATOM 764 C CA . SER A 1 96 ? 35.297 14.325 -14.666 1.00 58.31 96 SER A CA 1
ATOM 765 C C . SER A 1 96 ? 36.343 13.755 -13.723 1.00 58.31 96 SER A C 1
ATOM 767 O O . SER A 1 96 ? 36.524 12.518 -13.727 1.00 58.31 96 SER A O 1
#

pLDDT: mean 81.37, std 12.81, range [43.69, 94.75]

Secondary structure (DSSP, 8-state):
-PPPPPHHHHHHHHHHHHTTS-SSHHHHHHHHHHHHHHHHHHHHHHHHHTTTSS--HHHHHHHHHTTS-HHHHTTS-TTTTTTHHHHHHSPPPP--

Foldseek 3Di:
DDDDDDPVVVVVLVVCCVVVVDVHSVRVVVVVVVVVVVVVVVVVVVVVCVCPPPQHPVSVCCVVCVPDDPVRVVPDDPVNCPQVCCVVPVDGDDDD

Radius of gyration: 28.7 Å; chains: 1; bounding box: 61×28×66 Å

Sequence (96 aa):
MNVQLSEHWERFVQDEVRSGRYSSEAAVLEEALTLLKRREQQEARTEVTGITESRSIDAIIDDVMSDLPEEVLGRLPIDGAAQHDHYIYGMPKRSS